Protein AF-A0A2E2U7H4-F1 (afdb_monomer_lite)

Structure (mmCIF, N/CA/C/O backbone):
data_AF-A0A2E2U7H4-F1
#
_entry.id   AF-A0A2E2U7H4-F1
#
loop_
_atom_site.group_PDB
_atom_site.id
_atom_site.type_symbol
_atom_site.label_atom_id
_atom_site.label_alt_id
_atom_site.label_comp_id
_atom_site.label_asym_id
_atom_site.label_entity_id
_atom_site.label_seq_id
_atom_site.pdbx_PDB_ins_code
_atom_site.Cartn_x
_atom_site.Cartn_y
_atom_site.Cartn_z
_atom_site.occupancy
_atom_site.B_iso_or_equiv
_atom_site.auth_seq_id
_atom_site.auth_comp_id
_atom_site.auth_asym_id
_atom_site.auth_atom_id
_atom_site.pdbx_PDB_model_num
ATOM 1 N N . MET A 1 1 ? 0.829 -0.209 -11.795 1.00 77.75 1 MET A N 1
ATOM 2 C CA . MET A 1 1 ? 2.232 0.150 -11.448 1.00 77.75 1 MET A CA 1
ATOM 3 C C . MET A 1 1 ? 3.246 -0.735 -12.160 1.00 77.75 1 MET A C 1
ATOM 5 O O . MET A 1 1 ? 2.938 -1.897 -12.407 1.00 77.75 1 MET A O 1
ATOM 9 N N . SER A 1 2 ? 4.448 -0.230 -12.467 1.00 81.25 2 SER A N 1
ATOM 10 C CA . SER A 1 2 ? 5.559 -1.073 -12.947 1.00 81.25 2 SER A CA 1
ATOM 11 C C . SER A 1 2 ? 6.099 -1.988 -11.836 1.00 81.25 2 SER A C 1
ATOM 13 O O . SER A 1 2 ? 5.819 -1.784 -10.652 1.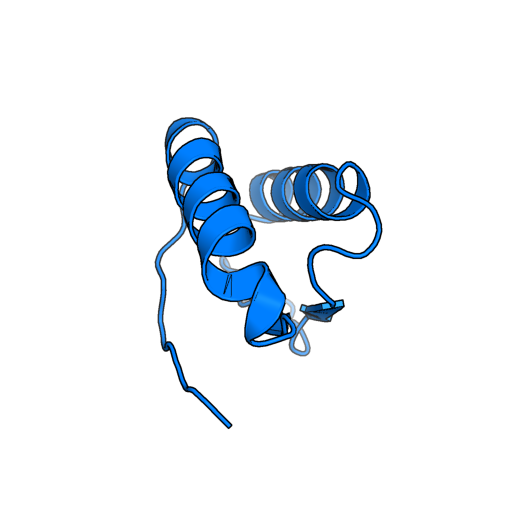00 81.25 2 SER A O 1
ATOM 15 N N . LYS A 1 3 ? 6.907 -3.001 -12.181 1.00 78.44 3 LYS A N 1
ATOM 16 C CA . LYS A 1 3 ? 7.469 -3.945 -11.194 1.00 78.44 3 LYS A CA 1
ATOM 17 C C . LYS A 1 3 ? 8.326 -3.254 -10.120 1.00 78.44 3 LYS A C 1
ATOM 19 O O . LYS A 1 3 ? 8.232 -3.617 -8.952 1.00 78.44 3 LYS A O 1
ATOM 24 N N . ASN A 1 4 ? 9.133 -2.264 -10.504 1.00 80.19 4 ASN A N 1
ATOM 25 C CA . ASN A 1 4 ? 10.022 -1.556 -9.574 1.00 80.19 4 ASN A CA 1
ATOM 26 C C . ASN A 1 4 ? 9.237 -0.636 -8.632 1.00 80.19 4 ASN A C 1
ATOM 28 O O . ASN A 1 4 ? 9.473 -0.634 -7.429 1.00 80.19 4 ASN A O 1
ATOM 32 N N . GLU A 1 5 ? 8.255 0.088 -9.166 1.00 83.75 5 GLU A N 1
ATOM 33 C CA . GLU A 1 5 ? 7.350 0.929 -8.375 1.00 83.75 5 GLU A CA 1
ATOM 34 C C . GLU A 1 5 ? 6.523 0.110 -7.390 1.00 83.75 5 GLU A C 1
ATOM 36 O O . GLU A 1 5 ? 6.322 0.517 -6.253 1.00 83.75 5 GLU A O 1
ATOM 41 N N . THR A 1 6 ? 6.103 -1.080 -7.810 1.00 84.81 6 THR A N 1
ATOM 42 C CA . THR A 1 6 ? 5.358 -2.018 -6.970 1.00 84.81 6 THR A CA 1
ATOM 43 C C . THR A 1 6 ? 6.193 -2.484 -5.770 1.00 84.81 6 THR A C 1
ATOM 45 O O . THR A 1 6 ? 5.683 -2.547 -4.657 1.00 84.81 6 THR A O 1
ATOM 48 N N . ALA A 1 7 ? 7.491 -2.747 -5.962 1.00 85.00 7 ALA A N 1
ATOM 49 C CA . ALA A 1 7 ? 8.391 -3.093 -4.860 1.00 85.00 7 ALA A CA 1
ATOM 50 C C . ALA A 1 7 ? 8.556 -1.933 -3.864 1.00 85.00 7 ALA A C 1
ATOM 52 O O . ALA A 1 7 ? 8.510 -2.146 -2.654 1.00 85.00 7 ALA A O 1
ATOM 53 N N . LEU A 1 8 ? 8.692 -0.702 -4.369 1.00 86.81 8 LEU A N 1
ATOM 54 C CA . LEU A 1 8 ? 8.755 0.488 -3.522 1.00 86.81 8 LEU A CA 1
ATOM 55 C C . LEU A 1 8 ? 7.434 0.710 -2.768 1.00 86.81 8 LEU A C 1
ATOM 57 O O . LEU A 1 8 ? 7.450 1.055 -1.590 1.00 86.81 8 LEU A O 1
ATOM 61 N N . PHE A 1 9 ? 6.298 0.455 -3.419 1.00 88.44 9 PHE A N 1
ATOM 62 C CA . PHE A 1 9 ? 4.974 0.538 -2.809 1.00 88.44 9 PHE A CA 1
ATOM 63 C 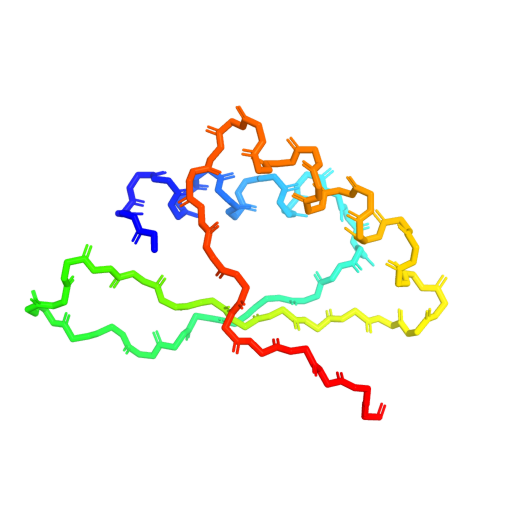C . PHE A 1 9 ? 4.848 -0.419 -1.618 1.00 88.44 9 PHE A C 1
ATOM 65 O O . PHE A 1 9 ? 4.454 0.015 -0.538 1.00 88.44 9 PHE A O 1
ATOM 72 N N . TYR A 1 10 ? 5.253 -1.685 -1.774 1.00 87.94 10 TYR A N 1
ATOM 73 C CA . TYR A 1 10 ? 5.252 -2.647 -0.666 1.00 87.94 10 TYR A CA 1
ATOM 74 C C . TYR A 1 10 ? 6.170 -2.218 0.470 1.00 87.94 10 TYR A C 1
ATOM 76 O O . TYR A 1 10 ? 5.733 -2.213 1.614 1.00 87.94 10 TYR A O 1
ATOM 84 N N . PHE A 1 11 ? 7.386 -1.767 0.157 1.00 87.62 11 PHE A N 1
ATOM 85 C CA . PHE A 1 11 ? 8.321 -1.289 1.174 1.00 87.62 11 PHE A CA 1
ATOM 86 C C . PHE A 1 11 ? 7.726 -0.145 2.013 1.00 87.62 11 PHE A C 1
ATOM 88 O O . PHE A 1 11 ? 7.847 -0.125 3.237 1.00 87.62 11 PHE A O 1
ATOM 95 N N . PHE A 1 12 ? 7.023 0.794 1.374 1.00 87.88 12 PHE A N 1
ATOM 96 C CA . PHE A 1 12 ? 6.348 1.881 2.081 1.00 87.88 12 PHE A CA 1
ATOM 97 C C . PHE A 1 12 ? 5.201 1.406 2.977 1.00 87.88 12 PHE A C 1
ATOM 99 O O . PHE A 1 12 ? 5.048 1.950 4.074 1.00 87.88 12 PHE A O 1
ATOM 106 N N . LEU A 1 13 ? 4.406 0.430 2.530 1.00 88.38 13 LEU A N 1
ATOM 107 C CA . LEU A 1 13 ? 3.331 -0.137 3.347 1.00 88.38 13 LEU A CA 1
ATOM 108 C C . LEU A 1 13 ? 3.891 -0.932 4.532 1.00 88.38 13 LEU A C 1
ATOM 110 O O . LEU A 1 13 ? 3.438 -0.738 5.654 1.00 88.38 13 LEU A O 1
ATOM 114 N N . GLU A 1 14 ? 4.914 -1.755 4.306 1.00 86.69 14 GLU A N 1
ATOM 115 C CA . GLU A 1 14 ? 5.590 -2.537 5.349 1.00 86.69 14 GLU A CA 1
ATOM 116 C C . GLU A 1 14 ? 6.281 -1.655 6.390 1.00 86.69 14 GLU A C 1
ATOM 118 O O . GLU A 1 14 ? 6.274 -1.980 7.568 1.00 86.69 14 GLU A O 1
ATOM 123 N N . SER A 1 15 ? 6.822 -0.500 5.990 1.00 87.38 15 SER A N 1
ATOM 124 C CA . SER A 1 15 ? 7.421 0.454 6.935 1.00 87.38 15 SER A CA 1
ATOM 125 C C . SER A 1 15 ? 6.413 1.092 7.905 1.00 87.38 15 SER A C 1
ATOM 127 O O . SER A 1 15 ? 6.813 1.740 8.873 1.00 87.38 15 SER A O 1
ATOM 129 N N . ARG A 1 16 ? 5.107 0.955 7.638 1.00 83.75 16 ARG A N 1
ATOM 130 C CA . ARG A 1 16 ? 4.013 1.507 8.445 1.00 83.75 16 ARG A CA 1
ATOM 131 C C . ARG A 1 16 ? 3.205 0.371 9.055 1.00 83.75 16 ARG A C 1
ATOM 133 O O . ARG A 1 16 ? 2.061 0.125 8.665 1.00 83.75 16 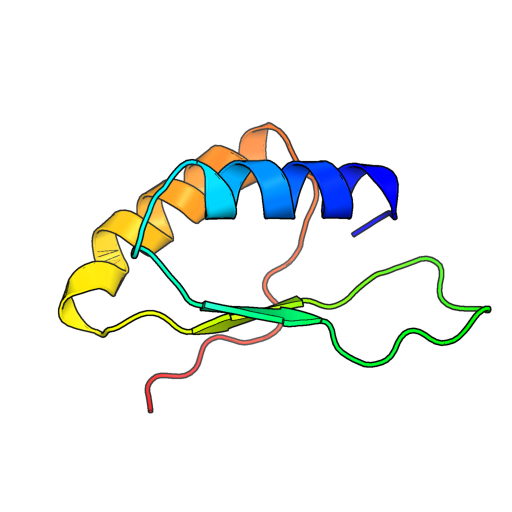ARG A O 1
ATOM 140 N N . ASP A 1 17 ? 3.835 -0.297 10.017 1.00 79.81 17 ASP A N 1
ATOM 141 C CA . ASP A 1 17 ? 3.282 -1.434 10.753 1.00 79.81 17 ASP A CA 1
ATOM 142 C C . ASP A 1 17 ? 1.795 -1.255 11.096 1.00 79.81 17 ASP A C 1
ATOM 144 O O . ASP A 1 17 ? 1.375 -0.243 11.661 1.00 79.81 17 ASP A O 1
ATOM 148 N N . ASN A 1 18 ? 1.002 -2.281 10.774 1.00 84.62 18 ASN A N 1
ATOM 149 C CA . ASN A 1 18 ? -0.434 -2.384 11.059 1.00 84.62 18 ASN A CA 1
ATOM 150 C C . ASN A 1 18 ? -1.336 -1.290 10.451 1.00 84.62 18 ASN A C 1
ATOM 152 O O . ASN A 1 18 ? -2.497 -1.184 10.845 1.00 84.62 18 ASN A O 1
ATOM 156 N N . LEU A 1 19 ? -0.862 -0.498 9.482 1.00 88.94 19 LEU A N 1
ATOM 157 C CA . LEU A 1 19 ? -1.703 0.509 8.823 1.00 88.94 19 LEU A CA 1
ATOM 158 C C . LEU A 1 19 ? -2.723 -0.112 7.855 1.00 88.94 19 LEU A C 1
ATOM 160 O O . LEU A 1 19 ? -3.874 0.322 7.787 1.00 88.94 19 LEU A O 1
ATOM 164 N N . CYS A 1 20 ? -2.299 -1.115 7.089 1.00 89.00 20 CYS A N 1
ATOM 165 C CA . CYS A 1 20 ? -3.147 -1.825 6.140 1.00 89.00 20 CYS A CA 1
ATOM 166 C C . CYS A 1 20 ? -2.606 -3.229 5.846 1.00 89.00 20 CYS A C 1
ATOM 168 O O . CYS A 1 20 ? -1.403 -3.471 5.911 1.00 89.00 20 CYS A O 1
ATOM 170 N N . PHE A 1 21 ? -3.492 -4.123 5.425 1.00 85.88 21 PHE A N 1
ATOM 171 C CA . PHE A 1 21 ? -3.141 -5.342 4.712 1.00 85.88 21 PHE A CA 1
ATOM 172 C C . PHE A 1 21 ? -3.143 -5.070 3.215 1.00 85.88 21 PHE A C 1
ATOM 174 O O . PHE A 1 21 ? -3.956 -4.294 2.719 1.00 85.88 21 PHE A O 1
ATOM 181 N N . TYR A 1 22 ? -2.267 -5.734 2.475 1.00 85.44 22 TYR A N 1
ATOM 182 C CA . TYR A 1 22 ? -2.253 -5.651 1.023 1.00 85.44 22 TYR A CA 1
ATOM 183 C C . TYR A 1 22 ? -2.225 -7.052 0.411 1.00 85.44 22 TYR A C 1
ATOM 185 O O . TYR A 1 22 ? -1.659 -7.989 0.969 1.00 85.44 22 TYR A O 1
ATOM 193 N N . SER A 1 23 ? -2.874 -7.204 -0.736 1.00 79.50 23 SER A N 1
ATOM 194 C CA . SER A 1 23 ? -2.924 -8.434 -1.513 1.00 79.50 23 SER A CA 1
ATOM 195 C C . SER A 1 23 ? -2.563 -8.120 -2.954 1.00 79.50 23 SER A C 1
ATOM 197 O O . SER A 1 23 ? -3.017 -7.134 -3.541 1.00 79.50 23 SER A O 1
ATOM 199 N N . THR A 1 24 ? -1.706 -8.961 -3.516 1.00 74.06 24 THR A N 1
ATOM 200 C CA . THR A 1 24 ? -1.320 -8.882 -4.916 1.00 74.06 24 THR A CA 1
ATOM 201 C C . THR A 1 24 ? -2.253 -9.785 -5.706 1.00 74.06 24 THR A C 1
ATOM 203 O O . THR A 1 24 ? -2.413 -10.964 -5.384 1.00 74.06 24 THR A O 1
ATOM 206 N N . LEU A 1 25 ? -2.916 -9.232 -6.722 1.00 71.81 25 LEU A N 1
ATOM 207 C CA . LEU A 1 25 ? -3.691 -10.070 -7.630 1.00 71.81 25 LEU A CA 1
ATOM 208 C C . LEU A 1 25 ? -2.731 -10.942 -8.458 1.00 71.81 25 LEU A C 1
ATOM 210 O O . LEU A 1 25 ? -1.586 -10.532 -8.696 1.00 71.81 25 LEU A O 1
ATOM 214 N N . PRO A 1 26 ? -3.158 -12.146 -8.887 1.00 65.25 26 PRO A N 1
ATOM 215 C CA . PRO A 1 26 ? -2.329 -13.023 -9.703 1.00 65.25 26 PRO A CA 1
ATOM 216 C C . PRO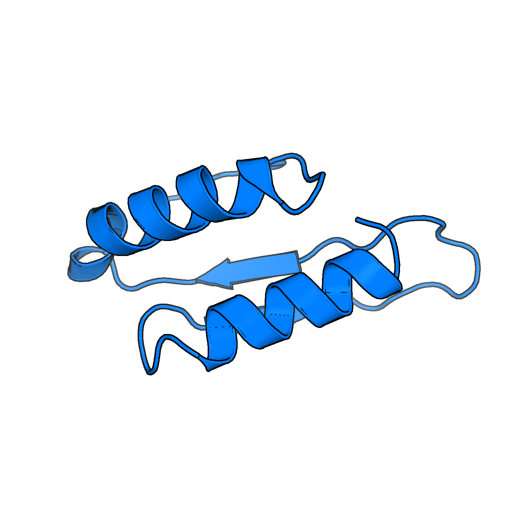 A 1 26 ? -1.798 -12.269 -10.923 1.00 65.25 26 PRO A C 1
ATOM 218 O O . PRO A 1 26 ? -2.571 -11.730 -11.711 1.00 65.25 26 PRO A O 1
ATOM 221 N N . PHE A 1 27 ? -0.475 -12.211 -11.072 1.00 63.91 27 PHE A N 1
ATOM 222 C CA . PHE A 1 27 ? 0.124 -11.555 -12.226 1.00 63.91 27 PHE A CA 1
ATOM 223 C C . PHE A 1 27 ? 0.143 -12.511 -13.422 1.00 63.91 27 PHE A C 1
ATOM 225 O O . PHE A 1 27 ? 0.616 -13.644 -13.314 1.00 63.91 27 PHE A O 1
ATOM 232 N N . GLU A 1 28 ? -0.276 -12.036 -14.591 1.00 60.62 28 GLU A N 1
ATOM 233 C CA . GLU A 1 28 ? 0.023 -12.719 -15.848 1.00 60.62 28 GLU A CA 1
ATOM 234 C C . GLU A 1 28 ? 1.377 -12.241 -16.390 1.00 60.62 28 GLU A C 1
ATOM 236 O O . GLU A 1 28 ? 1.699 -11.050 -16.353 1.00 60.62 28 GLU A O 1
ATOM 241 N N . LYS A 1 29 ? 2.200 -13.163 -16.915 1.00 62.03 29 LYS A N 1
ATOM 242 C CA . LYS A 1 29 ? 3.557 -12.866 -17.432 1.00 62.03 29 LYS A CA 1
ATOM 243 C C . LYS A 1 29 ? 3.592 -11.786 -18.530 1.00 62.03 29 LYS A C 1
ATOM 245 O O . LYS A 1 29 ? 4.662 -11.237 -18.767 1.00 62.03 29 LYS A O 1
ATOM 250 N N . GLY A 1 30 ? 2.461 -11.483 -19.172 1.00 67.00 30 GLY A N 1
ATOM 251 C CA . GLY A 1 30 ? 2.340 -10.461 -20.217 1.00 67.00 30 GLY A CA 1
ATOM 252 C C . GLY A 1 30 ? 1.894 -9.074 -19.743 1.00 67.00 30 GLY A C 1
ATOM 253 O O . GLY A 1 30 ? 1.927 -8.138 -20.536 1.00 67.00 30 GLY A O 1
ATOM 254 N N . GLN A 1 31 ? 1.479 -8.904 -18.483 1.00 71.00 31 GLN A N 1
ATOM 255 C CA . GLN A 1 31 ? 0.971 -7.614 -18.017 1.00 71.00 31 GLN A CA 1
ATOM 256 C C . GLN A 1 31 ? 2.105 -6.652 -17.644 1.00 71.00 31 GLN A C 1
ATOM 258 O O . GLN A 1 31 ? 2.917 -6.927 -16.752 1.00 71.00 31 GLN A O 1
ATOM 263 N N . GLN A 1 32 ? 2.110 -5.496 -18.316 1.00 75.06 32 GLN A N 1
ATOM 264 C CA . GLN A 1 32 ? 3.029 -4.377 -18.077 1.00 75.06 32 GLN A CA 1
ATOM 265 C C . GLN A 1 32 ? 2.812 -3.719 -16.704 1.00 75.06 32 GLN A C 1
ATOM 267 O O . GLN A 1 32 ? 3.739 -3.134 -16.141 1.00 75.06 32 GLN A O 1
ATOM 272 N N . TRP A 1 33 ? 1.606 -3.855 -16.150 1.00 78.38 33 TRP A N 1
ATOM 273 C CA . TRP A 1 33 ? 1.188 -3.226 -14.904 1.00 78.38 33 TRP A CA 1
ATOM 274 C C . TRP A 1 33 ? 0.871 -4.272 -13.826 1.00 78.38 33 TRP A C 1
ATOM 276 O O . TRP A 1 33 ? 0.707 -5.465 -14.097 1.00 78.38 33 TRP A O 1
ATOM 286 N N . ARG A 1 34 ? 0.843 -3.818 -12.576 1.00 82.56 34 ARG A N 1
ATOM 287 C CA . ARG A 1 34 ? 0.378 -4.560 -11.405 1.00 82.56 34 ARG A C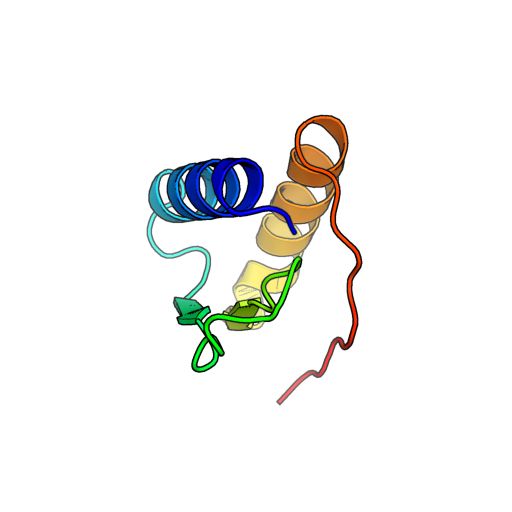A 1
ATOM 288 C C . ARG A 1 34 ? -0.763 -3.816 -10.738 1.00 82.56 34 ARG A C 1
ATOM 290 O O . ARG A 1 34 ? -0.636 -2.604 -10.517 1.00 82.56 34 ARG A O 1
ATOM 297 N N . ASP A 1 35 ? -1.770 -4.593 -10.365 1.00 85.62 35 ASP A N 1
ATOM 298 C CA . ASP A 1 35 ? -2.887 -4.180 -9.530 1.00 85.62 35 ASP A CA 1
ATOM 299 C C . ASP A 1 35 ? -2.658 -4.688 -8.108 1.00 85.62 35 ASP A C 1
ATOM 301 O O . ASP A 1 35 ? -2.206 -5.817 -7.884 1.00 85.62 35 ASP A O 1
ATOM 305 N N . ILE A 1 36 ? -2.940 -3.824 -7.139 1.00 86.62 36 ILE A N 1
ATOM 306 C CA . ILE A 1 36 ? -2.725 -4.086 -5.719 1.00 86.62 36 ILE A CA 1
ATOM 307 C C . ILE A 1 36 ? -4.020 -3.749 -5.002 1.00 86.62 36 ILE A C 1
ATOM 309 O O . ILE A 1 36 ? -4.577 -2.670 -5.200 1.00 86.62 36 ILE A O 1
ATOM 313 N N . VAL A 1 37 ? -4.483 -4.667 -4.162 1.00 89.69 37 VAL A N 1
ATOM 314 C CA . VAL A 1 37 ? -5.640 -4.441 -3.301 1.00 89.69 37 VAL A CA 1
ATOM 315 C C . VAL A 1 37 ? -5.138 -4.175 -1.894 1.00 89.69 37 VAL A C 1
ATOM 317 O O . VAL A 1 37 ? -4.324 -4.936 -1.379 1.00 89.69 37 VAL A O 1
ATOM 320 N N . THR A 1 38 ? -5.614 -3.106 -1.270 1.00 90.25 38 THR A N 1
ATOM 321 C CA . THR A 1 38 ? -5.296 -2.754 0.114 1.00 90.25 38 THR A CA 1
ATOM 322 C C . THR A 1 38 ? -6.565 -2.757 0.957 1.00 90.25 38 THR A C 1
ATOM 324 O O . THR A 1 38 ? -7.646 -2.403 0.493 1.00 90.25 38 THR A O 1
ATOM 327 N N . TYR A 1 39 ? -6.423 -3.178 2.207 1.00 90.62 39 TYR A N 1
ATOM 328 C CA . TYR A 1 39 ? -7.476 -3.233 3.207 1.00 90.62 39 TYR A CA 1
ATOM 329 C C . TYR A 1 39 ? -6.969 -2.525 4.454 1.00 90.62 39 TYR A C 1
ATOM 331 O O . TYR A 1 39 ? -5.910 -2.865 4.974 1.00 90.62 39 TYR A O 1
ATOM 339 N N . CYS A 1 40 ? -7.718 -1.562 4.961 1.00 91.69 40 CYS A N 1
ATOM 340 C CA . CYS A 1 40 ? -7.413 -0.897 6.220 1.00 91.69 40 CYS A CA 1
ATOM 341 C C . CYS A 1 40 ? -8.655 -0.902 7.104 1.00 91.69 40 CYS A C 1
ATOM 343 O O . CYS A 1 40 ? -9.778 -0.814 6.606 1.00 91.69 40 CYS A O 1
ATOM 345 N N . THR A 1 41 ? -8.455 -0.975 8.415 1.00 91.88 41 THR A N 1
ATOM 346 C CA . THR A 1 41 ? -9.538 -0.768 9.379 1.00 91.88 41 THR A CA 1
ATOM 347 C C . THR A 1 41 ? -10.096 0.646 9.224 1.00 91.88 41 THR A C 1
ATOM 349 O O . THR A 1 41 ? -9.328 1.586 9.027 1.00 91.88 41 THR A O 1
ATOM 352 N N . GLU A 1 42 ? -11.412 0.822 9.354 1.00 91.00 42 GLU A N 1
ATOM 353 C CA . GLU A 1 42 ? -12.076 2.126 9.195 1.00 91.00 42 GLU A CA 1
ATOM 354 C C . GLU A 1 42 ? -11.465 3.217 10.091 1.00 91.00 42 GLU A C 1
ATOM 356 O O . GLU A 1 42 ? -11.225 4.334 9.640 1.00 91.00 42 GLU A O 1
ATOM 361 N N . SER A 1 43 ? -11.095 2.876 11.329 1.00 93.44 43 SER A N 1
ATOM 362 C CA . SER A 1 43 ? -10.428 3.796 12.262 1.00 93.44 43 SER A CA 1
ATOM 363 C C . SER A 1 43 ? -9.067 4.317 11.776 1.00 93.44 43 SER A C 1
ATOM 365 O O . SER A 1 43 ? -8.563 5.304 12.310 1.00 93.44 43 SER A O 1
ATOM 367 N N . LEU A 1 44 ? -8.470 3.675 10.768 1.00 92.44 44 LEU A N 1
ATOM 368 C CA . LEU A 1 44 ? -7.178 4.016 10.172 1.00 92.44 44 LEU A CA 1
ATOM 369 C C . LEU A 1 44 ? -7.311 4.618 8.763 1.00 92.44 44 LEU A C 1
ATOM 371 O O . LEU A 1 44 ? -6.294 4.867 8.114 1.00 92.44 44 LEU A O 1
ATOM 375 N N . ILE A 1 45 ? -8.529 4.893 8.284 1.00 92.00 45 ILE A N 1
ATOM 376 C CA . ILE A 1 45 ? -8.756 5.397 6.921 1.00 92.00 45 ILE A CA 1
ATOM 377 C C . ILE A 1 45 ? -8.023 6.721 6.662 1.00 92.00 45 ILE A C 1
ATOM 379 O O . ILE A 1 45 ? -7.372 6.877 5.633 1.00 92.00 45 ILE A O 1
ATOM 383 N N . GLU A 1 46 ? -8.061 7.660 7.607 1.00 92.62 46 GLU A N 1
ATOM 384 C CA . GLU A 1 46 ? -7.411 8.966 7.473 1.00 92.62 46 GLU A CA 1
ATOM 385 C C . GLU A 1 46 ? -5.875 8.872 7.422 1.00 92.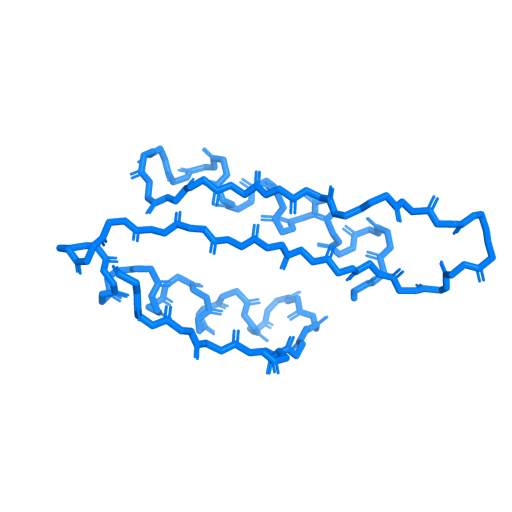62 46 GLU A C 1
ATOM 387 O O . GLU A 1 46 ? -5.280 9.381 6.463 1.00 92.62 46 GLU A O 1
ATOM 392 N N . PRO A 1 47 ? -5.189 8.189 8.365 1.00 91.94 47 PRO A N 1
ATOM 393 C CA . PRO A 1 47 ? -3.743 7.997 8.255 1.00 91.94 47 PRO A CA 1
ATOM 394 C C . PRO A 1 47 ? -3.347 7.179 7.016 1.00 91.94 47 PRO A C 1
ATOM 396 O O . PRO A 1 47 ? -2.298 7.443 6.412 1.00 91.94 47 PRO A O 1
ATOM 399 N N . PHE A 1 48 ? -4.189 6.237 6.581 1.00 92.00 48 PHE A N 1
ATOM 400 C CA . PHE A 1 48 ? -3.979 5.491 5.344 1.00 92.00 48 PHE A CA 1
ATOM 401 C C . PHE A 1 48 ? -4.061 6.406 4.115 1.00 92.00 48 PHE A C 1
ATOM 403 O O . PHE A 1 48 ? -3.118 6.459 3.325 1.00 92.00 48 PHE A O 1
ATOM 410 N N . LYS A 1 49 ? -5.117 7.217 3.989 1.00 91.31 49 LYS A N 1
ATOM 411 C CA . LYS A 1 49 ? -5.278 8.198 2.902 1.00 91.31 49 LYS A CA 1
ATOM 412 C C . LYS A 1 49 ? -4.135 9.206 2.861 1.00 91.31 49 LYS A C 1
ATOM 414 O O . LYS A 1 49 ? -3.641 9.520 1.777 1.00 91.31 49 LYS A O 1
ATOM 419 N N . GLY A 1 50 ? -3.675 9.678 4.020 1.00 91.62 50 GLY A N 1
ATOM 420 C CA . GLY A 1 50 ? -2.495 10.537 4.120 1.00 91.62 50 GLY A CA 1
ATOM 421 C C . GLY A 1 50 ? -1.234 9.864 3.571 1.00 91.62 50 GLY A C 1
ATOM 422 O O . GLY A 1 50 ? -0.493 10.468 2.794 1.00 91.62 50 GLY A O 1
ATOM 423 N N . THR A 1 51 ? -1.032 8.589 3.910 1.00 90.06 51 THR A N 1
ATOM 424 C CA . THR A 1 51 ? 0.086 7.777 3.412 1.00 90.06 51 THR A CA 1
ATOM 425 C C . THR A 1 51 ? 0.022 7.593 1.897 1.00 90.06 51 THR A C 1
ATOM 427 O O . THR A 1 51 ? 0.997 7.894 1.212 1.00 90.06 51 THR A O 1
ATOM 430 N N . ILE A 1 52 ? -1.126 7.175 1.359 1.00 90.62 52 ILE A N 1
ATOM 431 C CA . ILE A 1 52 ? -1.324 6.977 -0.084 1.00 90.62 52 ILE A CA 1
ATOM 432 C C . ILE A 1 52 ? -1.112 8.285 -0.853 1.00 90.62 52 ILE A C 1
ATOM 434 O O . ILE A 1 52 ? -0.410 8.300 -1.864 1.00 90.62 52 ILE A O 1
ATOM 438 N N . ARG A 1 53 ? -1.638 9.410 -0.349 1.00 90.44 53 ARG A N 1
ATOM 439 C CA . ARG A 1 53 ? -1.430 10.730 -0.962 1.00 90.44 53 ARG A CA 1
ATOM 440 C C . ARG A 1 53 ? 0.050 11.103 -1.014 1.00 90.44 53 ARG A C 1
ATOM 442 O O . ARG A 1 53 ? 0.514 11.577 -2.045 1.00 90.44 53 ARG A O 1
ATOM 449 N N . HIS A 1 54 ? 0.786 10.870 0.072 1.00 89.62 54 HIS A N 1
ATOM 450 C CA . HIS A 1 54 ? 2.223 11.128 0.116 1.00 89.62 54 HIS A CA 1
ATOM 451 C C . HIS A 1 54 ? 2.997 10.226 -0.855 1.00 89.62 54 HIS A C 1
ATOM 453 O O . HIS A 1 54 ? 3.858 10.705 -1.588 1.00 89.62 54 HIS A O 1
ATOM 459 N N . MET A 1 55 ? 2.658 8.936 -0.912 1.00 88.56 55 MET A N 1
ATOM 460 C CA . MET A 1 55 ? 3.297 7.977 -1.817 1.00 88.56 55 MET A CA 1
ATOM 461 C C . MET A 1 55 ? 3.101 8.336 -3.292 1.00 88.56 55 MET A C 1
ATOM 463 O O . MET A 1 55 ? 4.018 8.127 -4.084 1.00 88.56 55 MET A O 1
ATOM 467 N N . ASN A 1 56 ? 1.960 8.926 -3.657 1.00 86.94 56 ASN A N 1
ATOM 468 C CA . ASN A 1 56 ? 1.678 9.344 -5.034 1.00 86.94 56 ASN A CA 1
ATOM 469 C C . ASN A 1 56 ? 2.647 10.431 -5.555 1.00 86.94 56 ASN A C 1
ATOM 471 O O . ASN A 1 56 ? 2.716 10.688 -6.750 1.00 86.94 56 ASN A O 1
ATOM 475 N N . HIS A 1 57 ? 3.424 11.078 -4.676 1.00 87.38 57 HIS A N 1
ATOM 476 C CA . HIS A 1 57 ? 4.476 12.015 -5.090 1.00 87.38 57 HIS A CA 1
ATOM 477 C C . HIS A 1 57 ? 5.768 11.304 -5.529 1.00 87.38 57 HIS A C 1
ATOM 479 O O . HIS A 1 57 ? 6.611 11.915 -6.181 1.00 87.38 57 HIS A O 1
ATOM 485 N N . SER A 1 58 ? 5.962 10.042 -5.136 1.00 86.38 58 SER A N 1
ATOM 486 C CA . SER A 1 58 ? 7.187 9.267 -5.389 1.00 86.38 58 SER A CA 1
ATOM 487 C C . SER A 1 58 ? 6.960 8.042 -6.272 1.00 86.38 58 SER A C 1
ATOM 489 O O . SER A 1 58 ? 7.918 7.506 -6.823 1.00 86.38 58 SER A O 1
ATOM 491 N N . ILE A 1 59 ? 5.714 7.586 -6.395 1.00 88.75 59 ILE A N 1
ATOM 492 C CA . ILE A 1 59 ? 5.321 6.381 -7.126 1.00 88.75 59 ILE A CA 1
ATOM 493 C C . ILE A 1 59 ? 4.130 6.736 -8.008 1.00 88.75 59 ILE A C 1
ATOM 495 O O . ILE A 1 59 ? 3.163 7.307 -7.509 1.00 88.75 59 ILE A O 1
ATOM 499 N N . SER A 1 60 ? 4.167 6.375 -9.293 1.00 85.94 60 SER A N 1
ATOM 500 C CA . SER A 1 60 ? 3.033 6.601 -10.188 1.00 85.94 60 SER A CA 1
ATOM 501 C C . SER A 1 60 ? 2.028 5.454 -10.083 1.00 85.94 60 SER A C 1
ATOM 503 O O . SER A 1 60 ? 2.303 4.316 -10.478 1.00 85.94 60 SER A O 1
ATOM 505 N N . PHE A 1 61 ? 0.844 5.737 -9.542 1.00 88.00 61 PHE A N 1
ATOM 506 C CA . PHE A 1 61 ? -0.266 4.790 -9.519 1.00 88.00 61 PHE A CA 1
ATOM 507 C C . PHE A 1 61 ? -1.617 5.490 -9.623 1.00 88.00 61 PHE A C 1
ATOM 509 O O . PHE A 1 61 ? -1.751 6.683 -9.364 1.00 88.00 61 PHE A O 1
ATOM 516 N N . GLU A 1 62 ? -2.628 4.713 -9.992 1.00 89.06 62 GLU A N 1
ATOM 517 C CA . GLU A 1 62 ? -4.014 5.152 -10.084 1.00 89.06 62 GLU A CA 1
ATOM 518 C C . GLU A 1 62 ? -4.865 4.340 -9.106 1.00 89.06 62 GLU A C 1
ATOM 520 O O . GLU A 1 62 ? -4.656 3.137 -8.929 1.00 89.06 62 GLU A O 1
ATOM 525 N N . VAL A 1 63 ? -5.821 5.002 -8.455 1.00 89.62 63 VAL A N 1
ATOM 526 C CA . VAL A 1 63 ? -6.801 4.336 -7.595 1.00 89.62 63 VAL A CA 1
ATOM 527 C C . VAL A 1 63 ? -7.968 3.881 -8.467 1.00 89.62 63 VAL A C 1
ATOM 529 O O . VAL A 1 63 ? -8.779 4.696 -8.892 1.00 89.62 63 VAL A O 1
ATOM 532 N N . LEU A 1 64 ? -8.051 2.574 -8.723 1.00 89.25 64 LEU A N 1
ATOM 533 C CA . LEU A 1 64 ? -9.083 1.988 -9.589 1.00 89.25 64 LEU A CA 1
ATOM 534 C C . LEU A 1 64 ? -10.458 1.885 -8.908 1.00 89.25 64 LEU A C 1
ATOM 536 O O . LEU A 1 64 ? -11.492 1.970 -9.565 1.00 89.25 64 LEU A O 1
ATOM 540 N N . SER A 1 65 ? -10.484 1.649 -7.594 1.00 90.25 65 SER A N 1
ATOM 541 C CA . SER A 1 65 ? -11.713 1.491 -6.811 1.00 90.25 65 SER A CA 1
ATOM 542 C C . SER A 1 65 ? -11.441 1.749 -5.331 1.00 90.25 65 SER A C 1
ATOM 544 O O . SER A 1 65 ? -10.454 1.264 -4.787 1.00 90.25 65 SER A O 1
ATOM 546 N N . GLU A 1 66 ? -12.381 2.413 -4.661 1.00 89.06 66 GLU A N 1
ATOM 547 C CA . GLU A 1 66 ? -12.440 2.556 -3.203 1.00 89.06 66 GLU A CA 1
ATOM 548 C C . GLU A 1 66 ? -13.818 2.067 -2.738 1.00 89.06 66 GLU A C 1
ATOM 550 O O . GLU A 1 66 ? -14.840 2.450 -3.309 1.00 89.06 66 GLU A O 1
ATOM 555 N N . LYS A 1 67 ? -13.854 1.165 -1.754 1.00 88.50 67 LYS A N 1
ATOM 556 C CA . LYS A 1 67 ? -15.095 0.620 -1.189 1.00 88.50 67 LYS A CA 1
ATOM 557 C C . LYS A 1 67 ? -14.972 0.573 0.326 1.00 88.50 67 LYS A C 1
ATOM 559 O O . LYS A 1 67 ? -13.956 0.115 0.837 1.00 88.50 67 LYS A O 1
ATOM 564 N N . MET A 1 68 ? -16.019 1.013 1.014 1.00 80.06 68 MET A N 1
ATOM 565 C CA . MET A 1 68 ? -16.196 0.764 2.441 1.00 80.06 68 MET A CA 1
ATOM 566 C C . MET A 1 68 ? -17.023 -0.512 2.580 1.00 80.06 68 MET A C 1
ATOM 568 O O . MET A 1 68 ? -18.086 -0.615 1.963 1.00 80.06 68 MET A O 1
ATOM 572 N N . VAL A 1 69 ? -16.488 -1.491 3.307 1.00 64.12 69 VAL A N 1
ATOM 573 C CA . VAL A 1 69 ? -17.143 -2.773 3.603 1.00 64.12 69 VAL A CA 1
ATOM 574 C C . VAL A 1 69 ? -17.396 -2.843 5.094 1.00 64.12 69 VAL A C 1
ATOM 576 O O . VAL A 1 69 ? -16.451 -2.500 5.838 1.00 64.12 69 VAL A O 1
#

Radius of gyration: 12.1 Å; chains: 1; bounding box: 27×25×32 Å

pLDDT: mean 84.47, std 8.11, range [60.62, 93.44]

Secondary structure (DSSP, 8-state):
--HHHHHHHHHHHHTSTTS-EEEEPPPPTT-SS--EEEE--GGGHHHHHHHHHHHTTTS----------

Sequence (69 aa):
MSKNETALFYFFLESRDNLCFYSTLPFEKGQQWRDIVTYCTESLIEPFKGTIRHMNHSISFEVLSEKMV

Foldseek 3Di:
DAPVLVVVVVVLVVVVPQLWDKDWDDDDPPDRDTDMDIGGDPVNVVVVVVSVVVSCVVGPDDDPDDDDD